Protein AF-A0A1T4MLI3-F1 (afdb_monomer_lite)

Organism: NCBI:txid1121270

Sequence (109 aa):
MLKLLLTFNNYAHDLITGYFAALAWVGYRWYSFLPTNARDWFKQQLKLALLFIILTGIPRTIFFTTMELLPAQQKGLVMFLVFKHILIFIVICFGIFYWRKQQDFVKKY

pLDDT: mean 91.58, std 8.77, range [45.28, 97.88]

Radius of gyration: 16.68 Å; chains: 1; bounding box: 39×30×43 Å

Foldseek 3Di:
DVLVVLVVLVVLLLVLLLVLLVLLVCCLVCVVVDDPVVNVVSVVSNVVSVVSNVVSVVSCVVCVCPNPVVVCVVVVNNVVSVVVVVVSVVSNVNSVVSNVSSVVVVVVD

Structure (mmCIF, N/CA/C/O backbone):
data_AF-A0A1T4MLI3-F1
#
_entry.id   AF-A0A1T4MLI3-F1
#
loop_
_atom_site.group_PDB
_atom_site.id
_atom_site.type_symbol
_atom_site.label_atom_id
_atom_site.label_alt_id
_atom_site.label_comp_id
_atom_site.label_asym_id
_atom_site.label_entity_id
_atom_site.label_seq_id
_atom_site.pdbx_PDB_ins_code
_atom_site.Cartn_x
_atom_site.Cartn_y
_atom_site.Cartn_z
_atom_site.occupancy
_atom_site.B_iso_or_equiv
_atom_site.auth_seq_id
_atom_site.auth_comp_id
_atom_site.auth_asym_id
_atom_site.auth_atom_id
_atom_site.pdbx_PDB_model_num
ATOM 1 N N . MET A 1 1 ? -7.919 17.386 17.124 1.00 86.00 1 MET A N 1
ATOM 2 C CA . MET A 1 1 ? -6.826 17.390 16.125 1.00 86.00 1 MET A CA 1
ATOM 3 C C . MET A 1 1 ? -6.256 15.993 15.866 1.00 86.00 1 MET A C 1
ATOM 5 O O . MET A 1 1 ? -6.315 15.555 14.729 1.00 86.00 1 MET A O 1
ATOM 9 N N . LEU A 1 2 ? -5.812 15.239 16.885 1.00 89.94 2 LEU A N 1
ATOM 10 C CA . LEU A 1 2 ? -5.246 13.886 16.698 1.00 89.94 2 LEU A CA 1
ATOM 11 C C . LEU A 1 2 ? -6.179 12.897 15.970 1.00 89.94 2 LEU A C 1
ATOM 13 O O . LEU A 1 2 ? -5.766 12.276 15.000 1.00 89.94 2 LEU A O 1
ATOM 17 N N . LYS A 1 3 ? -7.454 12.795 16.379 1.00 89.06 3 LYS A N 1
ATOM 18 C CA . LYS A 1 3 ? -8.444 11.931 15.701 1.00 89.06 3 LYS A CA 1
ATOM 19 C C . LYS A 1 3 ? -8.588 12.255 14.212 1.00 89.06 3 LYS A C 1
ATOM 21 O O . LYS A 1 3 ? -8.712 11.346 13.406 1.00 89.06 3 LYS A O 1
ATOM 26 N N . LEU A 1 4 ? -8.540 13.540 13.857 1.00 92.00 4 LEU A N 1
ATOM 27 C CA . LEU A 1 4 ? -8.615 13.987 12.467 1.00 92.00 4 LEU A CA 1
ATOM 28 C C . LEU A 1 4 ? -7.400 13.486 11.675 1.00 92.00 4 LEU A C 1
ATOM 30 O O . LEU A 1 4 ? -7.575 12.910 10.608 1.00 92.00 4 LEU A O 1
ATOM 34 N N . LEU A 1 5 ? -6.191 13.632 12.230 1.00 93.94 5 LEU A N 1
ATOM 35 C CA . LEU A 1 5 ? -4.957 13.129 11.615 1.00 93.94 5 LEU A CA 1
ATOM 36 C C . LEU A 1 5 ? -4.973 11.606 11.442 1.00 93.94 5 LEU A C 1
ATOM 38 O O . LEU A 1 5 ? -4.573 11.116 10.394 1.00 93.94 5 LEU A O 1
ATOM 42 N N . LEU A 1 6 ? -5.479 10.860 12.428 1.00 93.38 6 LEU A N 1
ATOM 43 C CA . LEU A 1 6 ? -5.613 9.403 12.333 1.00 93.38 6 LEU A CA 1
ATOM 44 C C . LEU A 1 6 ? -6.631 8.991 11.264 1.00 93.38 6 LEU A C 1
ATOM 46 O O . LEU A 1 6 ? -6.370 8.078 10.486 1.00 93.38 6 LEU A O 1
ATOM 50 N N . THR A 1 7 ? -7.761 9.693 11.169 1.00 93.62 7 THR A N 1
ATOM 51 C CA . THR A 1 7 ? -8.734 9.469 10.096 1.00 93.62 7 THR A CA 1
ATOM 52 C C . THR A 1 7 ? -8.108 9.730 8.726 1.00 93.62 7 THR A C 1
ATOM 54 O O . THR A 1 7 ? -8.221 8.888 7.838 1.00 93.62 7 THR A O 1
ATOM 57 N N . PHE A 1 8 ? -7.396 10.850 8.556 1.00 95.25 8 PHE A N 1
ATOM 58 C CA . PHE A 1 8 ? -6.662 11.136 7.320 1.00 95.25 8 PHE A CA 1
ATOM 59 C C . PHE A 1 8 ? -5.605 10.073 7.01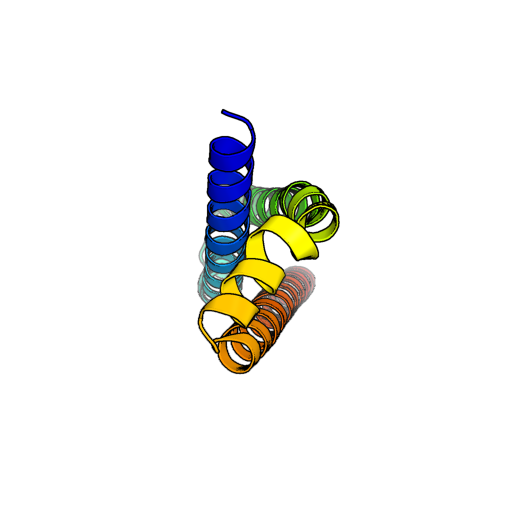8 1.00 95.25 8 PHE A C 1
ATOM 61 O O . PHE A 1 8 ? -5.508 9.641 5.875 1.00 95.25 8 PHE A O 1
ATOM 68 N N . ASN A 1 9 ? -4.862 9.604 8.022 1.00 95.88 9 ASN A N 1
ATOM 69 C CA . ASN A 1 9 ? -3.899 8.519 7.864 1.00 95.88 9 ASN A CA 1
ATOM 70 C C . ASN A 1 9 ? -4.568 7.232 7.353 1.00 95.88 9 ASN A C 1
ATOM 72 O O . ASN A 1 9 ? -4.045 6.598 6.441 1.00 95.88 9 ASN A O 1
ATOM 76 N N . ASN A 1 10 ? -5.733 6.858 7.891 1.00 94.19 10 ASN A N 1
ATOM 77 C CA . ASN A 1 10 ? -6.437 5.651 7.451 1.00 94.19 10 ASN A CA 1
ATOM 78 C C . ASN A 1 10 ? -6.938 5.780 6.005 1.00 94.19 10 ASN A C 1
ATOM 80 O O . ASN A 1 10 ? -6.812 4.825 5.238 1.00 94.19 10 ASN A O 1
ATOM 84 N N . TYR A 1 11 ? -7.436 6.958 5.614 1.00 94.69 11 TYR A N 1
ATOM 85 C CA . TYR A 1 11 ? -7.790 7.238 4.219 1.00 94.69 11 TYR A CA 1
ATOM 86 C C . TYR A 1 11 ? -6.568 7.230 3.297 1.00 94.69 11 TYR A C 1
ATOM 88 O O . TYR A 1 11 ? -6.629 6.650 2.215 1.00 94.69 11 TYR A O 1
ATOM 96 N N . ALA A 1 12 ? -5.455 7.829 3.722 1.00 96.06 12 ALA A N 1
ATOM 97 C CA . ALA A 1 12 ? -4.211 7.838 2.963 1.00 96.06 12 ALA A CA 1
ATOM 98 C C . ALA A 1 12 ? -3.679 6.414 2.753 1.00 96.06 12 ALA A C 1
ATOM 100 O O . ALA A 1 12 ? -3.330 6.058 1.632 1.00 96.06 12 ALA A O 1
ATOM 101 N N . HIS A 1 13 ? -3.693 5.574 3.791 1.00 96.38 13 HIS A N 1
ATOM 102 C CA . HIS A 1 13 ? -3.337 4.159 3.687 1.00 96.38 13 HIS A CA 1
ATOM 103 C C . HIS A 1 13 ? -4.180 3.430 2.626 1.00 96.38 13 HIS A C 1
ATOM 105 O O . HIS A 1 13 ? -3.634 2.737 1.765 1.00 96.38 13 HIS A O 1
ATOM 111 N N . ASP A 1 14 ? -5.508 3.597 2.660 1.00 95.81 14 ASP A N 1
ATOM 112 C CA . ASP A 1 14 ? -6.421 2.948 1.707 1.00 95.81 14 ASP A CA 1
ATOM 113 C C . ASP A 1 14 ? -6.195 3.451 0.271 1.00 95.81 14 ASP A C 1
ATOM 115 O O . ASP A 1 14 ? -6.114 2.653 -0.666 1.00 95.81 14 ASP A O 1
ATOM 119 N N . LEU A 1 15 ? -6.011 4.763 0.097 1.00 97.00 15 LEU A N 1
ATOM 120 C CA . LEU A 1 15 ? -5.731 5.385 -1.197 1.00 97.00 15 LEU A CA 1
ATOM 121 C C . LEU A 1 15 ? -4.408 4.887 -1.790 1.00 97.00 15 LEU A C 1
ATOM 123 O O . LEU A 1 15 ? -4.362 4.499 -2.957 1.00 97.00 15 LEU A O 1
ATOM 127 N N . ILE A 1 16 ? -3.337 4.873 -0.992 1.00 97.50 16 ILE A N 1
ATOM 128 C CA . ILE A 1 16 ? -2.009 4.443 -1.444 1.00 97.50 16 ILE A CA 1
ATOM 129 C C . ILE A 1 16 ? -2.010 2.940 -1.741 1.00 97.50 16 ILE A C 1
ATOM 131 O O . ILE A 1 16 ? -1.368 2.513 -2.698 1.00 97.50 16 ILE A O 1
ATOM 135 N N . THR A 1 17 ? -2.786 2.142 -1.002 1.00 97.38 17 THR A N 1
ATOM 136 C CA . THR A 1 17 ? -2.987 0.718 -1.307 1.00 97.38 17 THR A CA 1
ATOM 137 C C . THR A 1 17 ? -3.601 0.519 -2.695 1.00 97.38 17 THR A C 1
ATOM 139 O O . THR A 1 17 ? -3.080 -0.258 -3.499 1.00 97.38 17 THR A O 1
ATOM 142 N N . GLY A 1 18 ? -4.672 1.255 -3.009 1.00 97.31 18 GLY A N 1
ATOM 143 C C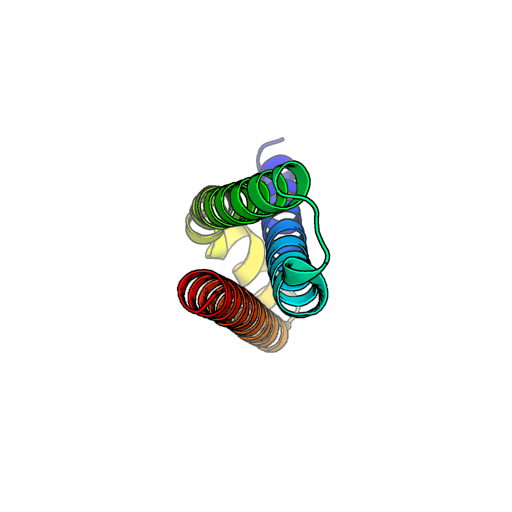A . GLY A 1 18 ? -5.284 1.228 -4.339 1.00 97.31 18 GLY A CA 1
ATOM 144 C C . GLY A 1 18 ? -4.336 1.730 -5.432 1.00 97.31 18 GLY A C 1
ATOM 145 O O . GLY A 1 18 ? -4.196 1.085 -6.472 1.00 97.31 18 GLY A O 1
ATOM 146 N N . TYR A 1 19 ? -3.630 2.834 -5.173 1.00 97.50 19 TYR A N 1
ATOM 147 C CA . TYR A 1 19 ? -2.623 3.393 -6.078 1.00 97.50 19 TYR A CA 1
ATOM 148 C C . TYR A 1 19 ? -1.509 2.386 -6.389 1.00 97.50 19 TYR A C 1
ATOM 150 O O . TYR A 1 19 ? -1.190 2.177 -7.556 1.00 97.50 19 TYR A O 1
ATOM 158 N N . PHE A 1 20 ? -0.958 1.715 -5.375 1.00 97.88 20 PHE A N 1
ATOM 159 C CA . PHE A 1 20 ? 0.076 0.693 -5.537 1.00 97.88 20 PHE A CA 1
ATOM 160 C C . PHE A 1 20 ? -0.392 -0.454 -6.436 1.00 97.88 20 PHE A C 1
ATOM 162 O O . PHE A 1 20 ? 0.308 -0.819 -7.381 1.00 97.88 20 PHE A O 1
ATOM 169 N N . ALA A 1 21 ? -1.583 -1.001 -6.182 1.00 97.31 21 ALA A N 1
ATOM 170 C CA . ALA A 1 21 ? -2.122 -2.097 -6.981 1.00 97.31 21 ALA A CA 1
ATOM 171 C C . ALA A 1 21 ? -2.401 -1.678 -8.432 1.00 97.31 21 ALA A C 1
ATOM 173 O O . ALA A 1 21 ? -2.047 -2.407 -9.361 1.00 97.31 21 ALA A O 1
ATOM 174 N N . ALA A 1 22 ? -2.976 -0.490 -8.638 1.00 96.50 22 ALA A N 1
ATOM 175 C CA . ALA A 1 22 ? -3.216 0.060 -9.968 1.00 96.50 22 ALA A CA 1
ATOM 176 C C . ALA A 1 22 ? -1.901 0.293 -10.726 1.00 96.50 22 ALA A C 1
ATOM 178 O O . ALA A 1 22 ? -1.765 -0.117 -11.879 1.00 96.50 22 ALA A O 1
ATOM 179 N N . LEU A 1 23 ? -0.906 0.890 -10.066 1.00 95.31 23 LEU A N 1
ATOM 180 C CA . LEU A 1 23 ? 0.406 1.149 -10.646 1.00 95.31 23 LEU A CA 1
ATOM 181 C C . LEU A 1 23 ? 1.132 -0.156 -11.003 1.00 95.31 23 LEU A C 1
ATOM 183 O O . LEU A 1 23 ? 1.733 -0.244 -12.072 1.00 95.31 23 LEU A O 1
ATOM 187 N N . ALA A 1 24 ? 1.042 -1.181 -10.151 1.00 94.81 24 ALA A N 1
ATOM 188 C CA . ALA A 1 24 ? 1.640 -2.490 -10.403 1.00 94.81 24 ALA A CA 1
ATOM 189 C C . ALA A 1 24 ? 0.982 -3.196 -11.595 1.00 94.81 24 ALA A C 1
ATOM 191 O O . ALA A 1 24 ? 1.672 -3.787 -12.424 1.00 94.81 24 ALA A O 1
ATOM 192 N N . TRP A 1 25 ? -0.344 -3.099 -11.717 1.00 94.25 25 TRP A N 1
ATOM 193 C CA . TRP A 1 25 ? -1.085 -3.640 -12.854 1.00 94.25 25 TRP A CA 1
ATOM 194 C C . TRP A 1 25 ? -0.750 -2.924 -14.165 1.00 94.25 25 TRP A C 1
ATOM 196 O O . TRP A 1 25 ? -0.442 -3.573 -15.166 1.00 94.25 25 TRP A O 1
ATOM 206 N N . VAL A 1 26 ? -0.758 -1.587 -14.161 1.00 92.81 26 VAL A N 1
ATOM 207 C CA . VAL A 1 26 ? -0.372 -0.780 -15.328 1.00 92.81 26 VAL A CA 1
ATOM 208 C C . VAL A 1 26 ? 1.070 -1.081 -15.724 1.00 92.81 26 VAL A C 1
ATOM 210 O O . VAL A 1 26 ? 1.336 -1.312 -16.902 1.00 92.81 26 VAL A O 1
ATOM 213 N N . GLY A 1 27 ? 1.977 -1.161 -14.746 1.00 91.00 27 GLY A N 1
ATOM 214 C CA . GLY A 1 27 ? 3.351 -1.607 -14.943 1.00 91.00 27 GLY A CA 1
ATOM 215 C C . GLY A 1 27 ? 3.383 -2.960 -15.647 1.00 91.00 27 GLY A C 1
ATOM 216 O O . GLY A 1 27 ? 3.867 -3.060 -16.765 1.00 91.00 27 GLY A O 1
ATOM 217 N N . TYR A 1 28 ? 2.775 -3.995 -15.080 1.00 89.75 28 TYR A N 1
ATOM 218 C CA . TYR A 1 28 ? 2.746 -5.316 -15.709 1.00 89.75 28 TYR A CA 1
ATOM 219 C C . TYR A 1 28 ? 2.270 -5.313 -17.177 1.00 89.75 28 TYR A C 1
ATOM 221 O O . TYR A 1 28 ? 2.830 -6.036 -18.000 1.00 89.75 28 TYR A O 1
ATOM 229 N N . ARG A 1 29 ? 1.269 -4.494 -17.525 1.00 89.88 29 ARG A N 1
ATOM 230 C CA . ARG A 1 29 ? 0.705 -4.440 -18.885 1.00 89.88 29 ARG A CA 1
ATOM 231 C C . ARG A 1 29 ? 1.546 -3.636 -19.875 1.00 89.88 29 ARG A C 1
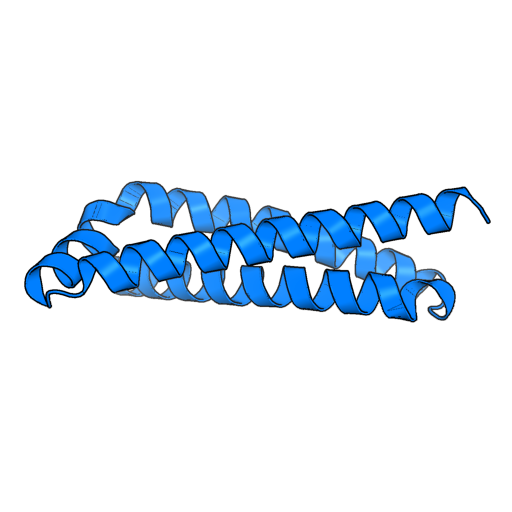ATOM 233 O O . ARG A 1 29 ? 1.594 -4.007 -21.044 1.00 89.88 29 ARG A O 1
ATOM 240 N N . TRP A 1 30 ? 2.178 -2.554 -19.425 1.00 88.88 30 TRP A N 1
ATOM 241 C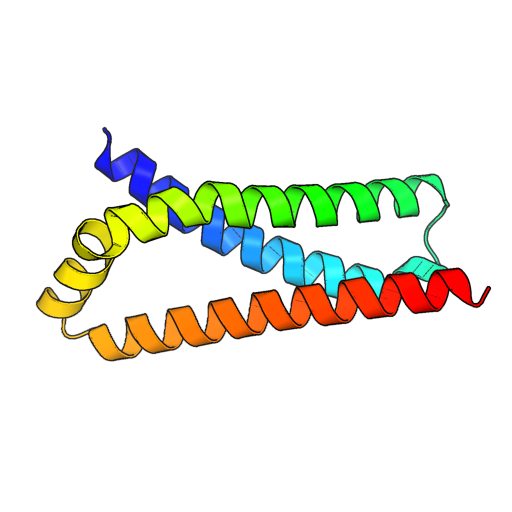 CA . TRP A 1 30 ? 2.752 -1.543 -20.319 1.00 88.88 30 TRP A CA 1
ATOM 242 C C . TRP A 1 30 ? 4.252 -1.307 -20.128 1.00 88.88 30 TRP A C 1
ATOM 244 O O . TRP A 1 30 ? 4.851 -0.558 -20.894 1.00 88.88 30 TRP A O 1
ATOM 254 N N . TYR A 1 31 ? 4.891 -1.948 -19.144 1.00 85.31 31 TYR A N 1
ATOM 255 C CA . TYR A 1 31 ? 6.276 -1.649 -18.769 1.00 85.31 31 TYR A CA 1
ATOM 256 C C . TYR A 1 31 ? 7.289 -1.851 -19.895 1.00 85.31 31 TYR A C 1
ATOM 258 O O . TYR A 1 31 ? 8.272 -1.119 -19.954 1.00 85.31 31 TYR A O 1
ATOM 266 N N . SER A 1 32 ? 7.067 -2.813 -20.793 1.00 84.38 32 SER A N 1
ATOM 267 C CA . SER A 1 32 ? 7.939 -3.060 -21.950 1.00 84.38 32 SER A CA 1
ATOM 268 C C . SER A 1 32 ? 7.936 -1.923 -22.975 1.00 84.38 32 SER A C 1
ATOM 270 O O . SER A 1 32 ? 8.926 -1.747 -23.675 1.00 84.38 32 SER A O 1
ATOM 272 N N . PHE A 1 33 ? 6.858 -1.140 -23.041 1.00 87.38 33 PHE A N 1
ATOM 273 C CA . PHE A 1 33 ? 6.702 -0.022 -23.975 1.00 87.38 33 PHE A CA 1
ATOM 274 C C . PHE A 1 33 ? 7.215 1.306 -23.410 1.00 87.38 33 PHE A C 1
ATOM 276 O O . PHE A 1 33 ? 7.263 2.307 -24.120 1.00 87.38 33 PHE A O 1
ATOM 283 N N . LEU A 1 34 ? 7.582 1.336 -22.127 1.00 86.69 34 LEU A N 1
ATOM 284 C CA . LEU A 1 34 ? 8.052 2.547 -21.474 1.00 86.69 34 LEU A CA 1
ATOM 285 C C . LEU A 1 34 ? 9.539 2.800 -21.773 1.00 86.69 34 LEU A C 1
ATOM 287 O O . LEU A 1 34 ? 10.351 1.871 -21.692 1.00 86.69 34 LEU A O 1
ATOM 291 N N . PRO A 1 35 ? 9.939 4.062 -22.018 1.00 89.88 35 PRO A N 1
ATOM 292 C CA . PRO A 1 35 ? 11.350 4.418 -22.091 1.00 89.88 35 PRO A CA 1
ATOM 293 C C . PRO A 1 35 ? 12.038 4.184 -20.736 1.00 89.88 35 PRO A C 1
ATOM 295 O O . PRO A 1 35 ? 11.399 4.136 -19.683 1.00 89.88 35 PRO A O 1
ATOM 298 N N . THR A 1 36 ? 13.361 4.004 -20.741 1.00 87.06 36 THR A N 1
ATOM 299 C CA . THR A 1 36 ? 14.134 3.606 -19.546 1.00 87.06 36 THR A CA 1
ATOM 300 C C . THR A 1 36 ? 13.945 4.551 -18.355 1.00 87.06 36 THR A C 1
ATOM 302 O O . THR A 1 36 ? 13.703 4.085 -17.245 1.00 87.06 36 THR A O 1
ATOM 305 N N . ASN A 1 37 ? 13.926 5.865 -18.583 1.00 89.94 37 ASN A N 1
ATOM 306 C CA . ASN A 1 37 ? 13.650 6.859 -17.540 1.00 89.94 37 ASN A CA 1
ATOM 307 C C . ASN A 1 37 ? 12.262 6.675 -16.890 1.00 89.94 37 ASN A C 1
ATOM 309 O O . ASN A 1 37 ? 12.137 6.710 -15.666 1.00 89.94 37 ASN A O 1
ATOM 313 N N . ALA A 1 38 ? 11.222 6.418 -17.687 1.00 89.19 38 ALA A N 1
ATOM 314 C CA . ALA A 1 38 ? 9.876 6.153 -17.183 1.00 89.19 38 ALA A CA 1
ATOM 315 C C . ALA A 1 38 ? 9.808 4.816 -16.428 1.00 89.19 38 ALA A C 1
ATOM 317 O O . ALA A 1 38 ? 9.118 4.704 -15.414 1.00 89.19 38 ALA A O 1
ATOM 318 N N . ARG A 1 39 ? 10.563 3.809 -16.880 1.00 88.81 39 ARG A N 1
ATOM 319 C CA . ARG A 1 39 ? 10.678 2.504 -16.215 1.00 88.81 39 ARG A CA 1
ATOM 320 C C . ARG A 1 39 ? 11.306 2.602 -14.825 1.00 88.81 39 ARG A C 1
ATOM 322 O O . ARG A 1 39 ? 10.855 1.901 -13.910 1.00 88.81 39 ARG A O 1
ATOM 329 N N . ASP A 1 40 ? 12.317 3.447 -14.659 1.00 89.69 40 ASP A N 1
ATOM 330 C CA . ASP A 1 40 ? 12.964 3.681 -13.366 1.00 89.69 40 ASP A CA 1
ATOM 331 C C . ASP A 1 40 ? 12.068 4.486 -12.428 1.00 89.69 40 ASP A C 1
ATOM 333 O O . ASP A 1 40 ? 11.912 4.112 -11.263 1.00 89.69 40 ASP A O 1
ATOM 337 N N . TRP A 1 41 ? 11.385 5.508 -12.951 1.00 91.12 41 TRP A N 1
ATOM 338 C CA . TRP A 1 41 ? 10.371 6.242 -12.198 1.00 91.12 41 TRP A CA 1
ATOM 339 C C . TRP A 1 41 ? 9.264 5.310 -11.680 1.00 91.12 41 TRP A C 1
ATOM 341 O O . TRP A 1 41 ? 8.978 5.309 -10.484 1.00 91.12 41 TRP A O 1
ATOM 351 N N . PHE A 1 42 ? 8.713 4.428 -12.524 1.00 90.56 42 PHE A N 1
ATOM 352 C CA . PHE A 1 42 ? 7.689 3.451 -12.120 1.00 90.56 42 PHE A CA 1
ATOM 353 C C . PHE A 1 42 ? 8.156 2.546 -10.972 1.00 90.56 42 PHE A C 1
ATOM 355 O O . PHE A 1 42 ? 7.422 2.314 -10.009 1.00 90.56 42 PHE A O 1
ATOM 362 N N . LYS A 1 43 ? 9.394 2.039 -11.050 1.00 90.50 43 LYS A N 1
ATOM 363 C CA . LYS A 1 43 ? 9.990 1.214 -9.988 1.00 90.50 43 LYS A CA 1
ATOM 364 C C . LYS A 1 43 ? 10.110 1.986 -8.676 1.00 90.50 43 LYS A C 1
ATOM 366 O O . LYS A 1 43 ? 9.849 1.414 -7.619 1.00 90.50 43 LYS A O 1
ATOM 371 N N . GLN A 1 44 ? 10.523 3.251 -8.734 1.00 93.19 44 GLN A N 1
ATOM 372 C CA . GLN A 1 44 ? 10.625 4.102 -7.549 1.00 93.19 44 GLN A CA 1
ATOM 373 C C . GLN A 1 44 ? 9.248 4.359 -6.935 1.00 93.19 44 GLN A C 1
ATOM 375 O O . GLN A 1 44 ? 9.094 4.180 -5.731 1.00 93.19 44 GLN A O 1
ATOM 380 N N . GLN A 1 45 ? 8.238 4.673 -7.749 1.00 95.38 45 GLN A N 1
ATOM 381 C CA . GLN A 1 45 ? 6.872 4.894 -7.269 1.00 95.38 45 GLN A CA 1
ATOM 382 C C . GLN A 1 45 ? 6.280 3.653 -6.590 1.00 95.38 45 GLN A C 1
ATOM 384 O O . GLN A 1 45 ? 5.690 3.778 -5.523 1.00 95.38 45 GLN A O 1
ATOM 389 N N . LEU A 1 46 ? 6.498 2.446 -7.126 1.00 94.94 46 LEU A N 1
ATOM 390 C CA . LEU A 1 46 ? 6.050 1.205 -6.475 1.00 94.94 46 LEU A CA 1
ATOM 391 C C . LEU A 1 46 ? 6.725 0.975 -5.116 1.00 94.94 46 LEU A C 1
ATOM 393 O O . LEU A 1 46 ? 6.055 0.602 -4.153 1.00 94.94 46 LEU A O 1
ATOM 397 N N . LYS A 1 47 ? 8.037 1.232 -5.017 1.00 95.31 47 LYS A N 1
ATOM 398 C CA . LYS A 1 47 ? 8.778 1.129 -3.748 1.00 95.31 47 LYS A CA 1
ATOM 399 C C . LYS A 1 47 ? 8.293 2.152 -2.725 1.00 95.31 47 LYS A C 1
ATOM 401 O O . LYS A 1 47 ? 8.078 1.794 -1.571 1.00 95.31 47 LYS A O 1
ATOM 406 N N . LEU A 1 48 ? 8.123 3.405 -3.149 1.00 96.88 48 LEU A N 1
ATOM 407 C CA . LEU A 1 48 ? 7.632 4.481 -2.293 1.00 96.88 48 LEU A CA 1
ATOM 408 C C . LEU A 1 48 ? 6.208 4.189 -1.827 1.00 96.88 48 LEU A C 1
ATOM 410 O O . LEU A 1 48 ? 5.950 4.245 -0.632 1.00 96.88 48 LEU A O 1
ATOM 414 N N . ALA A 1 49 ? 5.309 3.795 -2.728 1.00 97.00 49 ALA A N 1
ATOM 415 C CA . ALA A 1 49 ? 3.942 3.441 -2.368 1.00 97.00 49 ALA A CA 1
ATOM 416 C C . ALA A 1 49 ? 3.913 2.310 -1.329 1.00 97.00 49 ALA A C 1
ATOM 418 O O . ALA A 1 49 ? 3.237 2.446 -0.314 1.00 97.00 49 ALA A O 1
ATOM 419 N N . LEU A 1 50 ? 4.703 1.243 -1.512 1.00 96.12 50 LEU A N 1
ATOM 420 C CA . LEU A 1 50 ? 4.783 0.168 -0.520 1.00 96.12 50 LEU A CA 1
ATOM 421 C C . LEU A 1 50 ? 5.335 0.655 0.829 1.00 96.12 50 LEU A C 1
ATOM 423 O O . LEU A 1 50 ? 4.789 0.303 1.873 1.00 96.12 50 LEU A O 1
ATOM 427 N N . LEU A 1 51 ? 6.382 1.486 0.820 1.00 97.12 51 LEU A N 1
ATOM 428 C CA . LEU A 1 51 ? 6.921 2.087 2.040 1.00 97.12 51 LEU A CA 1
ATOM 429 C C . LEU A 1 51 ? 5.849 2.907 2.771 1.00 97.12 51 LEU A C 1
ATOM 431 O O . LEU A 1 51 ? 5.675 2.753 3.976 1.00 97.12 51 LEU A O 1
ATOM 435 N N . PHE A 1 52 ? 5.093 3.731 2.047 1.00 97.19 52 PHE A N 1
ATOM 436 C CA . PHE A 1 52 ? 4.014 4.529 2.621 1.00 97.19 52 PHE A CA 1
ATOM 437 C C . PHE A 1 52 ? 2.858 3.674 3.151 1.00 97.19 52 PHE A C 1
ATOM 439 O O . PHE A 1 52 ? 2.326 3.999 4.211 1.00 97.19 52 PHE A O 1
ATOM 446 N N . ILE A 1 53 ? 2.490 2.574 2.482 1.00 96.81 53 ILE A N 1
ATOM 447 C CA . ILE A 1 53 ? 1.497 1.612 3.000 1.00 96.81 53 ILE A CA 1
ATOM 448 C C . ILE A 1 53 ? 1.953 1.088 4.362 1.00 96.81 53 ILE A C 1
ATOM 450 O O . ILE A 1 53 ? 1.188 1.117 5.320 1.00 96.81 53 ILE A O 1
ATOM 454 N N . ILE A 1 54 ? 3.219 0.687 4.488 1.00 96.56 54 ILE A N 1
ATOM 455 C CA . ILE A 1 54 ? 3.763 0.192 5.760 1.00 96.56 54 ILE A CA 1
ATOM 456 C C . ILE A 1 54 ? 3.748 1.302 6.821 1.00 96.56 54 ILE A C 1
ATOM 458 O O . ILE A 1 54 ? 3.218 1.101 7.913 1.00 96.56 54 ILE A O 1
ATOM 462 N N . LEU A 1 55 ? 4.275 2.487 6.497 1.00 96.62 55 LEU A N 1
ATOM 463 C CA . LEU A 1 55 ? 4.373 3.606 7.441 1.00 96.62 55 LEU A CA 1
ATOM 464 C C . LEU A 1 55 ? 3.006 4.079 7.943 1.00 96.62 55 LEU A C 1
ATOM 466 O O . LEU A 1 55 ? 2.864 4.365 9.127 1.00 96.62 55 LEU A O 1
ATOM 470 N N . THR A 1 56 ? 2.001 4.138 7.069 1.00 95.88 56 THR A N 1
ATOM 471 C CA . THR A 1 56 ? 0.629 4.537 7.431 1.00 95.88 56 THR A CA 1
ATOM 472 C C . THR A 1 56 ? -0.173 3.389 8.057 1.00 95.88 56 THR A C 1
ATOM 474 O O . THR A 1 56 ? -1.102 3.628 8.833 1.00 95.88 56 THR A O 1
ATOM 477 N N . GLY A 1 57 ? 0.211 2.137 7.794 1.00 94.69 57 GLY A N 1
ATOM 478 C CA . GLY A 1 57 ? -0.383 0.936 8.383 1.00 94.69 57 GLY A CA 1
ATOM 479 C C . GLY A 1 57 ? -0.023 0.741 9.858 1.00 94.69 57 GLY A C 1
ATOM 480 O O . GLY A 1 57 ? -0.850 0.255 10.631 1.00 94.69 57 GLY A O 1
ATOM 481 N N . ILE A 1 58 ? 1.167 1.184 10.284 1.00 95.12 58 ILE A N 1
ATOM 482 C CA . ILE A 1 58 ? 1.602 1.147 11.692 1.00 95.12 58 ILE A CA 1
ATOM 483 C C . ILE A 1 58 ? 0.630 1.909 12.615 1.00 95.12 58 ILE A C 1
ATOM 485 O O . ILE A 1 58 ? 0.031 1.272 13.486 1.00 95.12 58 ILE A O 1
ATOM 489 N N . PRO A 1 59 ? 0.404 3.231 12.453 1.00 94.44 59 PRO A N 1
ATOM 490 C CA . PRO A 1 59 ? -0.517 3.966 13.315 1.00 94.44 59 PRO A CA 1
ATOM 491 C C . PRO A 1 59 ? -1.948 3.437 13.193 1.00 94.44 59 PRO A C 1
ATOM 493 O O . PRO A 1 59 ? -2.643 3.339 14.201 1.00 94.44 59 PRO A O 1
ATOM 496 N N . ARG A 1 60 ? -2.380 3.014 11.998 1.00 93.44 60 ARG A N 1
ATOM 497 C CA . ARG A 1 60 ? -3.698 2.391 11.819 1.00 93.44 60 ARG A CA 1
ATOM 498 C C . ARG A 1 60 ? -3.874 1.143 12.683 1.00 93.44 60 ARG A C 1
ATOM 500 O O . ARG A 1 60 ? -4.933 0.965 13.272 1.00 93.44 60 ARG A O 1
ATOM 507 N N . THR A 1 61 ? -2.842 0.309 12.774 1.00 93.69 61 THR A N 1
ATOM 508 C CA . THR A 1 61 ? -2.863 -0.921 13.574 1.00 93.69 61 THR A CA 1
ATOM 509 C C . THR A 1 61 ? -2.860 -0.605 15.068 1.00 93.69 61 THR A C 1
ATOM 511 O O . THR A 1 61 ? -3.663 -1.157 15.814 1.00 93.69 61 THR A O 1
ATOM 514 N N . ILE A 1 62 ? -2.019 0.341 15.502 1.00 95.62 62 ILE A N 1
ATOM 515 C CA . ILE A 1 62 ? -1.936 0.782 16.906 1.00 95.62 62 ILE A CA 1
ATOM 516 C C . ILE A 1 62 ? -3.281 1.346 17.392 1.00 95.62 62 ILE A C 1
ATOM 518 O O . ILE A 1 62 ? -3.718 1.046 18.501 1.00 95.62 62 ILE A O 1
ATOM 522 N N . PHE A 1 63 ? -3.961 2.138 16.559 1.00 94.50 63 PHE A N 1
ATOM 523 C CA . PHE A 1 63 ? -5.231 2.788 16.899 1.00 94.50 63 PHE A CA 1
ATOM 524 C C . PHE A 1 63 ? -6.467 2.067 16.330 1.00 94.50 63 PHE A C 1
ATOM 526 O O . PHE A 1 63 ? -7.553 2.648 16.287 1.00 94.50 63 PHE A O 1
ATOM 533 N N . PHE A 1 64 ? -6.339 0.802 15.916 1.00 93.12 64 PHE A N 1
ATOM 534 C CA . PHE A 1 64 ? -7.417 0.051 15.262 1.00 93.12 64 PHE A CA 1
ATOM 535 C C . PHE A 1 64 ? -8.672 -0.055 16.135 1.00 93.12 64 PHE A C 1
ATOM 537 O O . PHE A 1 64 ? -9.785 0.239 15.691 1.00 93.12 64 PHE A O 1
ATOM 544 N N . THR A 1 65 ? -8.492 -0.421 17.405 1.00 92.56 65 THR A N 1
ATOM 545 C CA . THR A 1 65 ? -9.603 -0.620 18.341 1.00 92.56 65 THR A CA 1
ATOM 546 C C . THR A 1 65 ? -10.435 0.651 18.507 1.00 92.56 65 THR A C 1
ATOM 548 O O . THR A 1 65 ? -11.663 0.605 18.482 1.00 92.56 65 THR A O 1
ATOM 551 N N . THR A 1 66 ? -9.773 1.801 18.646 1.00 92.06 66 THR A N 1
ATOM 552 C CA . THR A 1 66 ? -10.430 3.077 18.947 1.00 92.06 66 THR A CA 1
ATOM 553 C C . THR A 1 66 ? -10.996 3.768 17.714 1.00 92.06 66 THR A C 1
ATOM 555 O O . THR A 1 66 ? -12.050 4.397 17.809 1.00 92.06 66 THR A O 1
ATOM 558 N N . MET A 1 67 ? -10.320 3.660 16.568 1.00 91.81 67 MET A N 1
ATOM 559 C CA . MET A 1 67 ? -10.703 4.371 15.347 1.00 91.81 67 MET A CA 1
ATOM 560 C C . MET A 1 67 ? -11.624 3.560 14.434 1.00 91.81 67 MET A C 1
ATOM 562 O O . MET A 1 67 ? -12.405 4.158 13.698 1.00 91.81 67 MET A O 1
ATOM 566 N N . GLU A 1 68 ? -11.560 2.226 14.471 1.00 90.06 68 GLU A N 1
ATOM 567 C CA . GLU A 1 68 ? -12.310 1.369 13.544 1.00 90.06 68 GLU A CA 1
ATOM 568 C C . GLU A 1 68 ? -13.229 0.377 14.262 1.00 90.06 68 GLU A C 1
ATOM 570 O O . GLU A 1 68 ? -14.428 0.350 13.974 1.00 90.06 68 GLU A O 1
ATOM 575 N N . LEU A 1 69 ? -12.716 -0.396 15.226 1.00 91.88 69 LEU A N 1
ATOM 576 C CA . LEU A 1 69 ? -13.484 -1.483 15.845 1.00 91.88 69 LEU A CA 1
ATOM 577 C C . LEU A 1 69 ? -14.651 -0.982 16.703 1.00 91.88 69 LEU A C 1
ATOM 579 O O . LEU A 1 69 ? -15.779 -1.423 16.494 1.00 91.88 69 LEU A O 1
ATOM 583 N N . LEU A 1 70 ? -14.409 -0.050 17.633 1.00 93.25 70 LEU A N 1
ATOM 584 C CA . LEU A 1 70 ? -15.462 0.498 18.497 1.00 93.25 70 LEU A CA 1
ATOM 585 C C . LEU A 1 70 ? -16.584 1.174 17.680 1.00 93.25 70 LEU A C 1
ATOM 587 O O . LEU A 1 70 ? -17.750 0.835 17.897 1.00 93.25 70 LEU A O 1
ATOM 591 N N . PRO A 1 71 ? -16.296 2.056 16.697 1.00 92.62 71 PRO A N 1
ATOM 592 C CA . PRO A 1 71 ? -17.336 2.602 15.823 1.00 92.62 71 PRO A CA 1
ATOM 593 C C . PRO A 1 71 ? -18.080 1.537 15.010 1.00 92.62 71 PRO A C 1
ATOM 595 O O . PRO A 1 71 ? -19.288 1.657 14.813 1.00 92.62 71 PRO A O 1
ATOM 598 N N . ALA A 1 72 ? -17.387 0.499 14.530 1.00 93.12 72 ALA A N 1
ATOM 599 C CA . ALA A 1 72 ? -18.026 -0.585 13.792 1.00 93.12 72 ALA A CA 1
ATOM 600 C C . ALA A 1 72 ? -18.950 -1.418 14.689 1.00 93.12 72 ALA A C 1
ATOM 602 O O . ALA A 1 72 ? -20.040 -1.776 14.254 1.00 93.12 72 ALA A O 1
ATOM 603 N N . GLN A 1 73 ? -18.566 -1.678 15.940 1.00 95.19 73 GLN A N 1
ATOM 604 C CA . GLN A 1 73 ? -19.418 -2.350 16.924 1.00 95.19 73 GLN A CA 1
ATOM 605 C C . GLN A 1 73 ? -20.668 -1.525 17.233 1.00 95.19 73 GLN A C 1
ATOM 607 O O . GLN A 1 73 ? -21.776 -2.043 17.138 1.00 95.19 73 GLN A O 1
ATOM 612 N N . GLN A 1 74 ? -20.504 -0.227 17.509 1.00 95.25 74 GLN A N 1
ATOM 613 C CA . GLN A 1 74 ? -21.619 0.684 17.798 1.00 95.25 74 GLN A CA 1
ATOM 614 C C . GLN A 1 74 ? -22.620 0.795 16.642 1.00 95.25 74 GLN A C 1
ATOM 616 O O . GLN A 1 74 ? -23.800 1.040 16.870 1.00 95.25 74 GLN A O 1
ATOM 621 N N . LYS A 1 75 ? -22.156 0.614 15.401 1.00 94.19 75 LYS A N 1
ATOM 622 C CA . LYS A 1 75 ? -22.985 0.688 14.191 1.00 94.19 75 LYS A CA 1
ATOM 623 C C . LYS A 1 75 ? -23.429 -0.679 13.655 1.00 94.19 75 LYS A C 1
ATOM 625 O O . LYS A 1 75 ? -24.083 -0.719 12.620 1.00 94.19 75 LYS A O 1
ATOM 630 N N . GLY A 1 76 ? -23.049 -1.790 14.292 1.00 94.50 76 GLY A N 1
ATOM 631 C CA . GLY A 1 76 ? -23.338 -3.141 13.788 1.00 94.50 76 GLY A CA 1
ATOM 632 C C . GLY A 1 76 ? -22.622 -3.504 12.475 1.00 94.50 76 GLY A C 1
ATOM 633 O O . GLY A 1 76 ? -23.061 -4.392 11.754 1.00 94.50 76 GLY A O 1
ATOM 634 N N . LEU A 1 77 ? -21.510 -2.837 12.146 1.00 95.81 77 LEU A N 1
ATOM 635 C CA . LEU A 1 77 ? -20.773 -2.962 10.878 1.00 95.81 77 LEU A CA 1
ATOM 636 C C . LEU A 1 77 ? -19.493 -3.808 10.986 1.00 95.81 77 LEU A C 1
ATOM 638 O O . LEU A 1 77 ? -18.616 -3.720 10.128 1.00 95.81 77 LEU A O 1
ATOM 642 N N . VAL A 1 78 ? -19.349 -4.630 12.029 1.00 94.62 78 VAL A N 1
ATOM 643 C CA . VAL A 1 78 ? -18.128 -5.427 12.259 1.00 94.62 78 VAL A C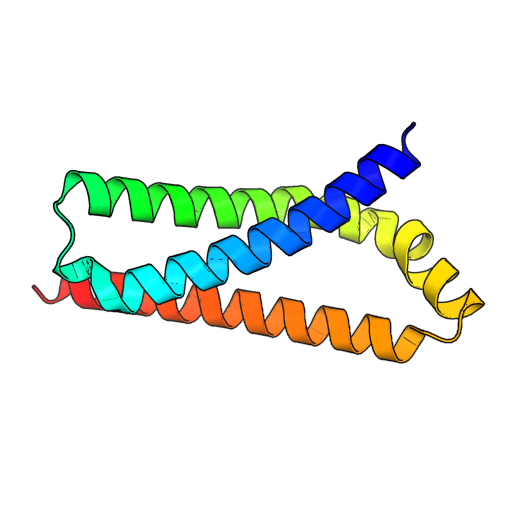A 1
ATOM 644 C C . VAL A 1 78 ? -17.828 -6.352 11.076 1.00 94.62 78 VAL A C 1
ATOM 646 O O . VAL A 1 78 ? -16.690 -6.409 10.619 1.00 94.62 78 VAL A O 1
ATOM 649 N N . MET A 1 79 ? -18.843 -7.018 10.515 1.00 94.56 79 MET A N 1
ATOM 650 C CA . MET A 1 79 ? -18.656 -7.894 9.351 1.00 94.56 79 MET A CA 1
ATOM 651 C C . MET A 1 79 ? -18.178 -7.116 8.114 1.00 94.56 79 MET A C 1
ATOM 653 O O . MET A 1 79 ? -17.283 -7.574 7.404 1.00 94.56 79 MET A O 1
ATOM 657 N N . PHE A 1 80 ? -18.701 -5.906 7.894 1.00 95.06 80 PHE A N 1
ATOM 658 C CA . PHE A 1 80 ? -18.238 -5.027 6.818 1.00 95.06 80 PHE A CA 1
ATOM 659 C C . PHE A 1 80 ? -16.781 -4.590 7.031 1.00 95.06 80 PHE A C 1
ATOM 661 O O . PHE A 1 80 ? -15.992 -4.572 6.087 1.00 95.06 80 PHE A O 1
ATOM 668 N N . LEU A 1 81 ? -16.395 -4.299 8.279 1.00 93.75 81 LEU A N 1
ATOM 669 C CA . LEU A 1 81 ? -15.014 -3.970 8.629 1.00 93.75 81 LEU A CA 1
ATOM 670 C C . LEU A 1 81 ? -14.061 -5.138 8.340 1.00 93.75 81 LEU A C 1
ATOM 672 O O . LEU A 1 81 ? -12.981 -4.920 7.793 1.00 93.75 81 LEU A O 1
ATOM 676 N N . VAL A 1 82 ? -14.455 -6.371 8.660 1.00 95.31 82 VAL A N 1
ATOM 677 C CA . VAL A 1 82 ? -13.668 -7.573 8.337 1.00 95.31 82 VAL A CA 1
ATOM 678 C C . VAL A 1 82 ? -13.511 -7.717 6.824 1.00 95.31 82 VAL A C 1
ATOM 680 O O . VAL A 1 82 ? -12.390 -7.852 6.334 1.00 95.31 82 VAL A O 1
ATOM 683 N N . PHE A 1 83 ? -14.608 -7.609 6.070 1.00 97.00 83 PHE A N 1
ATOM 684 C CA . PHE A 1 83 ? -14.573 -7.708 4.611 1.00 97.00 83 PHE A CA 1
ATOM 685 C C . PHE A 1 83 ? -13.675 -6.636 3.978 1.00 97.00 83 PHE A C 1
ATOM 687 O O . PHE A 1 83 ? -12.879 -6.944 3.092 1.00 97.00 83 PHE A O 1
ATOM 694 N N . LYS A 1 84 ? -13.716 -5.400 4.494 1.00 93.56 84 LYS A N 1
ATOM 695 C CA . LYS A 1 84 ? -12.807 -4.318 4.089 1.00 93.56 84 LYS A CA 1
ATOM 696 C C . LYS A 1 84 ? -11.337 -4.738 4.209 1.00 93.56 84 LYS A C 1
ATOM 698 O O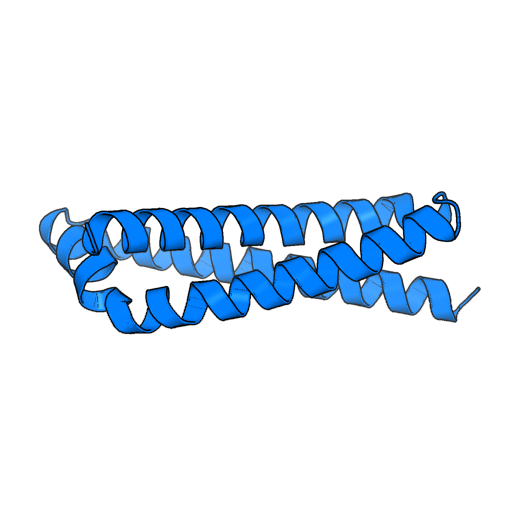 . LYS A 1 84 ? -10.573 -4.530 3.272 1.00 93.56 84 LYS A O 1
ATOM 703 N N . HIS A 1 85 ? -10.932 -5.330 5.332 1.00 94.31 85 HIS A N 1
ATOM 704 C CA . HIS A 1 85 ? -9.537 -5.736 5.546 1.00 94.31 85 HIS A CA 1
ATOM 705 C C . HIS A 1 85 ? -9.120 -6.899 4.648 1.00 94.31 85 HIS A C 1
ATOM 707 O O . HIS A 1 85 ? -8.006 -6.889 4.128 1.00 94.31 85 HIS A O 1
ATOM 713 N N . ILE A 1 86 ? -10.021 -7.854 4.406 1.00 97.19 86 ILE A N 1
ATOM 714 C CA . ILE A 1 86 ? -9.789 -8.942 3.447 1.00 97.19 86 ILE A CA 1
ATOM 715 C C . ILE A 1 86 ? -9.553 -8.368 2.047 1.00 97.19 86 ILE A C 1
ATOM 717 O O . ILE A 1 86 ? -8.576 -8.727 1.394 1.00 97.19 86 ILE A O 1
ATOM 721 N N . LEU A 1 87 ? -10.399 -7.435 1.598 1.00 96.44 87 LEU A N 1
ATOM 722 C CA . LEU A 1 87 ? -10.229 -6.783 0.299 1.00 96.44 87 LEU A CA 1
ATOM 723 C C . LEU A 1 87 ? -8.906 -6.020 0.208 1.00 96.44 87 LEU A C 1
ATOM 725 O O . LEU A 1 87 ? -8.179 -6.185 -0.767 1.00 96.44 87 LEU A O 1
ATOM 729 N N . ILE A 1 88 ? -8.563 -5.226 1.226 1.00 94.88 88 ILE A N 1
ATOM 730 C CA . ILE A 1 88 ? -7.285 -4.501 1.281 1.00 94.88 88 ILE A CA 1
ATOM 731 C C . ILE A 1 88 ? -6.112 -5.478 1.174 1.00 94.88 88 ILE A C 1
ATOM 733 O O . ILE A 1 88 ? -5.196 -5.254 0.385 1.00 94.88 88 ILE A O 1
ATOM 737 N N . PHE A 1 89 ? -6.156 -6.585 1.913 1.00 95.88 89 PHE A N 1
ATOM 738 C CA . PHE A 1 89 ? -5.119 -7.609 1.863 1.00 95.88 89 PHE A CA 1
ATOM 739 C C . PHE A 1 89 ? -4.984 -8.220 0.462 1.00 95.88 89 PHE A C 1
ATOM 741 O O . PHE A 1 89 ? -3.879 -8.287 -0.076 1.00 95.88 89 PHE A O 1
ATOM 748 N N . ILE A 1 90 ? -6.103 -8.582 -0.173 1.00 97.56 90 ILE A N 1
ATOM 749 C CA . ILE A 1 90 ? -6.125 -9.093 -1.551 1.00 97.56 90 ILE A CA 1
ATOM 750 C C . ILE A 1 90 ? -5.511 -8.075 -2.519 1.00 97.56 90 ILE A C 1
ATOM 752 O O . ILE A 1 90 ? -4.694 -8.453 -3.356 1.00 97.56 90 ILE A O 1
ATOM 756 N N . VAL A 1 91 ? -5.857 -6.791 -2.394 1.00 96.62 91 VAL A N 1
ATOM 757 C CA . VAL A 1 91 ? -5.336 -5.711 -3.248 1.00 96.62 91 VAL A CA 1
ATOM 758 C C . VAL A 1 91 ? -3.820 -5.552 -3.086 1.00 96.62 91 VAL A C 1
ATOM 760 O O . VAL A 1 91 ? -3.107 -5.434 -4.084 1.00 96.62 91 VAL A O 1
ATOM 763 N N . ILE A 1 92 ? -3.299 -5.620 -1.857 1.00 95.94 92 ILE A N 1
ATOM 764 C CA . ILE A 1 92 ? -1.851 -5.581 -1.598 1.00 95.94 92 ILE A CA 1
ATOM 765 C C . ILE A 1 92 ? -1.163 -6.800 -2.221 1.00 95.94 92 ILE A C 1
ATOM 767 O O . ILE A 1 92 ? -0.185 -6.645 -2.956 1.00 95.94 92 ILE A O 1
ATOM 771 N N . CYS A 1 93 ? -1.680 -8.010 -1.982 1.00 97.06 93 CYS A N 1
ATOM 772 C CA . CYS A 1 93 ? -1.136 -9.240 -2.560 1.00 97.06 93 CYS A CA 1
ATOM 773 C C . CYS A 1 93 ? -1.144 -9.205 -4.093 1.00 97.06 93 CYS A C 1
ATOM 775 O O . CYS A 1 93 ? -0.151 -9.575 -4.721 1.00 97.06 93 CYS A O 1
ATOM 777 N N . PHE A 1 94 ? -2.229 -8.713 -4.693 1.00 96.75 94 PHE A N 1
ATOM 778 C CA . PHE A 1 94 ? -2.357 -8.503 -6.131 1.00 96.75 94 PHE A CA 1
ATOM 779 C C . PHE A 1 94 ? -1.276 -7.543 -6.647 1.00 96.75 94 PHE A C 1
ATOM 781 O O . PHE A 1 94 ? -0.552 -7.879 -7.584 1.00 96.75 94 PHE A O 1
ATOM 788 N N . GLY A 1 95 ? -1.096 -6.386 -6.002 1.00 94.94 95 GLY A N 1
ATOM 789 C CA . GLY A 1 95 ? -0.059 -5.427 -6.382 1.00 94.94 95 GLY A CA 1
ATOM 790 C C . GLY A 1 95 ? 1.357 -6.011 -6.288 1.00 94.94 95 GLY A C 1
ATOM 791 O O . GLY A 1 95 ? 2.148 -5.879 -7.222 1.00 94.94 95 GLY A O 1
ATOM 792 N N . ILE A 1 96 ? 1.666 -6.742 -5.211 1.00 95.31 96 ILE A N 1
ATOM 793 C CA . ILE A 1 96 ? 2.965 -7.414 -5.042 1.00 95.31 96 ILE A CA 1
ATOM 794 C C . ILE A 1 96 ? 3.178 -8.466 -6.137 1.00 95.31 96 ILE A C 1
ATOM 796 O O . ILE A 1 96 ? 4.265 -8.544 -6.712 1.00 95.31 96 ILE A O 1
ATOM 800 N N . PHE A 1 97 ? 2.156 -9.265 -6.450 1.00 95.81 97 PHE A N 1
ATOM 801 C CA . PHE A 1 97 ? 2.233 -10.294 -7.484 1.00 95.81 97 PHE A CA 1
ATOM 802 C C . PHE A 1 97 ? 2.607 -9.705 -8.852 1.00 95.81 97 PHE A C 1
ATOM 804 O O . PHE A 1 97 ? 3.574 -10.159 -9.470 1.00 95.81 97 PHE A O 1
ATOM 811 N N . TYR A 1 98 ? 1.902 -8.663 -9.304 1.00 94.12 98 TYR A N 1
ATOM 812 C CA . TYR A 1 98 ? 2.185 -8.036 -10.600 1.00 94.12 98 TYR A CA 1
ATOM 813 C C . TYR A 1 98 ? 3.509 -7.284 -10.622 1.00 94.12 98 TYR A C 1
ATOM 815 O O . TYR A 1 98 ? 4.235 -7.355 -11.616 1.00 94.12 98 TYR A O 1
ATOM 823 N N . TRP A 1 99 ? 3.882 -6.648 -9.510 1.00 93.38 99 TRP A N 1
ATOM 824 C CA . TRP A 1 99 ? 5.191 -6.019 -9.398 1.00 93.38 99 TRP A CA 1
ATOM 825 C C . TRP A 1 99 ? 6.331 -7.038 -9.544 1.00 93.38 99 TRP A C 1
ATOM 827 O O . TRP A 1 99 ? 7.303 -6.777 -10.255 1.00 93.38 99 TRP A O 1
ATOM 837 N N . ARG A 1 100 ? 6.210 -8.228 -8.941 1.00 90.81 100 ARG A N 1
ATOM 838 C CA . ARG A 1 100 ? 7.203 -9.305 -9.108 1.00 90.81 100 ARG A CA 1
ATOM 839 C C . ARG A 1 100 ? 7.241 -9.824 -10.544 1.00 90.81 100 ARG A C 1
ATOM 841 O O . ARG A 1 100 ? 8.319 -9.901 -11.126 1.00 90.81 100 ARG A O 1
ATOM 848 N N . LYS A 1 101 ? 6.077 -10.084 -11.150 1.00 87.50 101 LYS A N 1
ATOM 849 C CA . LYS A 1 101 ? 5.982 -10.541 -12.549 1.00 87.50 101 LYS A CA 1
ATOM 850 C C . LYS A 1 101 ? 6.634 -9.575 -13.537 1.00 87.50 101 LYS A C 1
ATOM 852 O O . LYS A 1 101 ? 7.280 -10.014 -14.485 1.00 87.50 101 LYS A O 1
ATOM 857 N N . GLN A 1 102 ? 6.502 -8.274 -13.305 1.00 82.62 102 GLN A N 1
ATOM 858 C CA . GLN A 1 102 ? 7.157 -7.247 -14.111 1.00 82.62 102 GLN A CA 1
ATOM 859 C C . GLN A 1 102 ? 8.691 -7.330 -14.023 1.00 82.62 102 GLN A C 1
ATOM 861 O O . GLN A 1 102 ? 9.370 -7.175 -15.035 1.00 82.62 102 GLN A O 1
ATOM 866 N N . GLN A 1 103 ? 9.256 -7.586 -12.837 1.00 76.50 103 GLN A N 1
ATOM 867 C CA . GLN A 1 103 ? 10.709 -7.709 -12.665 1.00 76.50 103 GLN A CA 1
ATOM 868 C C . GLN A 1 103 ? 11.272 -8.957 -13.351 1.00 76.50 103 GLN A C 1
ATOM 870 O O . GLN A 1 103 ? 12.356 -8.892 -13.929 1.00 76.50 103 GLN A O 1
ATOM 875 N N . ASP A 1 104 ? 10.533 -10.066 -13.325 1.00 74.62 104 ASP A N 1
ATOM 876 C CA . ASP A 1 104 ? 10.932 -11.300 -14.008 1.00 74.62 104 ASP A CA 1
ATOM 877 C C . ASP A 1 104 ? 10.952 -11.121 -15.533 1.00 74.62 104 ASP A C 1
ATOM 879 O O . ASP A 1 104 ? 11.844 -11.635 -16.206 1.00 74.62 104 ASP A O 1
ATOM 883 N N . PHE A 1 105 ? 10.014 -10.339 -16.083 1.00 62.47 105 PHE A N 1
ATOM 884 C CA . PHE A 1 105 ? 9.967 -10.036 -17.516 1.00 62.47 105 PHE A CA 1
ATOM 885 C C . PHE A 1 105 ? 11.192 -9.235 -17.979 1.00 62.47 105 PHE A C 1
ATOM 887 O O . PHE A 1 105 ? 11.744 -9.504 -19.039 1.00 62.47 105 PHE A O 1
ATOM 894 N N . VAL A 1 106 ? 11.653 -8.290 -17.157 1.00 61.06 106 VAL A N 1
ATOM 895 C CA . VAL A 1 106 ? 12.821 -7.435 -17.441 1.00 61.06 106 VAL A CA 1
ATOM 896 C C . VAL A 1 106 ? 14.142 -8.190 -17.323 1.00 61.06 106 VAL A C 1
ATOM 898 O O . VAL A 1 106 ? 15.127 -7.764 -17.897 1.00 61.06 106 VAL A O 1
ATOM 901 N N . LYS A 1 107 ? 14.204 -9.289 -16.567 1.00 59.69 107 LYS A N 1
ATOM 902 C CA . LYS A 1 107 ? 15.428 -10.104 -16.479 1.00 59.69 107 LYS A CA 1
ATOM 903 C C . LYS A 1 107 ? 15.614 -11.040 -17.673 1.00 59.69 107 LYS A C 1
ATOM 905 O O . LYS A 1 107 ? 16.699 -11.586 -17.840 1.00 59.69 107 LYS A O 1
ATOM 910 N N . LYS A 1 108 ? 14.551 -11.287 -18.443 1.00 54.16 108 LYS A N 1
ATOM 911 C CA . LYS A 1 108 ? 14.544 -12.255 -19.547 1.00 54.16 108 LYS A CA 1
ATOM 912 C C . LYS A 1 108 ? 14.915 -11.632 -20.903 1.00 54.16 108 LYS A C 1
ATOM 914 O O . LYS A 1 108 ? 15.176 -12.384 -21.838 1.00 54.16 108 LYS A O 1
ATOM 919 N N . TYR A 1 109 ? 14.942 -10.304 -20.995 1.00 45.28 109 TYR A N 1
ATOM 920 C CA . TYR A 1 109 ? 15.230 -9.512 -22.195 1.00 45.28 109 TYR A CA 1
ATOM 921 C C . TYR A 1 109 ? 16.161 -8.355 -21.844 1.00 45.28 109 TYR A C 1
ATOM 923 O O . TYR A 1 109 ? 16.921 -7.931 -22.736 1.00 45.28 109 TYR A O 1
#

Secondary structure (DSSP, 8-state):
-HHHHHHHHHHHHHHHHHHHHHHHHHHHHHGGGS-HHHHHHHHHHHHHHHHHHHHHHHHHHHTHIIIIIHHHHHTT-HHHHHHHHHHHHHHHHHHHHHHHHHHHHHH--